Protein AF-A0A376LQG1-F1 (afdb_monomer)

Structure (mmCIF, N/CA/C/O backbone):
data_AF-A0A376LQG1-F1
#
_entry.id   AF-A0A376LQG1-F1
#
loop_
_atom_site.group_PDB
_atom_site.id
_atom_site.type_symbol
_atom_site.label_atom_id
_atom_site.label_alt_id
_atom_site.label_comp_id
_atom_site.label_asym_id
_atom_site.label_entity_id
_atom_site.label_seq_id
_atom_site.pdbx_PDB_ins_code
_atom_site.Cartn_x
_atom_site.Cartn_y
_atom_site.Cartn_z
_atom_site.occupancy
_atom_site.B_iso_or_equiv
_atom_site.auth_seq_id
_atom_site.auth_comp_id
_atom_site.auth_asym_id
_atom_site.auth_atom_id
_atom_site.pdbx_PDB_model_num
ATOM 1 N N . MET A 1 1 ? 12.135 70.056 35.838 1.00 55.41 1 MET A N 1
ATOM 2 C CA . MET A 1 1 ? 12.229 68.578 35.886 1.00 55.41 1 MET A CA 1
ATOM 3 C C . MET A 1 1 ? 11.311 67.953 34.827 1.00 55.41 1 MET A C 1
ATOM 5 O O . MET A 1 1 ? 10.258 67.449 35.173 1.00 55.41 1 MET A O 1
ATOM 9 N N . GLN A 1 2 ? 11.650 68.018 33.534 1.00 59.12 2 GLN A N 1
ATOM 10 C CA . GLN A 1 2 ? 10.798 67.441 32.467 1.00 59.12 2 GLN A CA 1
ATOM 11 C C . GLN A 1 2 ? 11.545 66.465 31.546 1.00 59.12 2 GLN A C 1
ATOM 13 O O . GLN A 1 2 ? 10.932 65.555 30.998 1.00 59.12 2 GLN A O 1
ATOM 18 N N . LEU A 1 3 ? 12.879 66.547 31.478 1.00 58.19 3 LEU A N 1
ATOM 19 C CA . LEU A 1 3 ? 13.693 65.607 30.704 1.00 58.19 3 LEU A CA 1
ATOM 20 C C . LEU A 1 3 ? 13.643 64.179 31.282 1.00 58.19 3 LEU A C 1
ATOM 22 O O . LEU A 1 3 ? 13.471 63.214 30.545 1.00 58.19 3 LEU A O 1
ATOM 26 N N . ASN A 1 4 ? 13.650 64.043 32.612 1.00 56.19 4 ASN A N 1
ATOM 27 C CA . ASN A 1 4 ? 13.581 62.739 33.286 1.00 56.19 4 ASN A CA 1
ATOM 28 C C . ASN A 1 4 ? 12.228 62.024 33.103 1.00 56.19 4 ASN A C 1
ATOM 30 O O . ASN A 1 4 ? 12.157 60.813 33.297 1.00 56.19 4 ASN A O 1
ATOM 34 N N . HIS A 1 5 ? 11.161 62.746 32.739 1.00 55.88 5 HIS A N 1
ATOM 35 C CA . HIS A 1 5 ? 9.846 62.153 32.468 1.00 55.88 5 HIS A CA 1
ATOM 36 C C . HIS A 1 5 ? 9.737 61.635 31.030 1.00 55.88 5 HIS A C 1
ATOM 38 O O . HIS A 1 5 ? 9.185 60.558 30.814 1.00 55.88 5 HIS A O 1
ATOM 44 N N . ILE A 1 6 ? 10.330 62.343 30.063 1.00 61.69 6 ILE A N 1
ATOM 45 C CA . ILE A 1 6 ? 10.356 61.927 28.652 1.00 61.69 6 ILE A CA 1
ATOM 46 C C . ILE A 1 6 ? 11.244 60.687 28.474 1.00 61.69 6 ILE A C 1
ATOM 48 O O . ILE A 1 6 ? 10.835 59.724 27.829 1.00 61.69 6 ILE A O 1
ATOM 52 N N . VAL A 1 7 ? 12.414 60.657 29.122 1.00 60.16 7 VAL A N 1
ATOM 53 C CA . VAL A 1 7 ? 13.332 59.504 29.061 1.00 60.16 7 VAL A CA 1
ATOM 54 C C . VAL A 1 7 ? 12.715 58.258 29.713 1.00 60.16 7 VAL A C 1
ATOM 56 O O . VAL A 1 7 ? 12.853 57.157 29.188 1.00 60.16 7 VAL A O 1
ATOM 59 N N . LYS A 1 8 ? 11.958 58.416 30.809 1.00 57.22 8 LYS A N 1
ATOM 60 C CA . LYS A 1 8 ? 11.210 57.304 31.423 1.00 57.22 8 LYS A CA 1
ATOM 61 C C . LYS A 1 8 ? 10.081 56.783 30.528 1.00 57.22 8 LYS A C 1
ATOM 63 O O . LYS A 1 8 ? 9.877 55.577 30.476 1.00 57.22 8 LYS A O 1
ATOM 68 N N . SER A 1 9 ? 9.380 57.665 29.813 1.00 56.91 9 SER A N 1
ATOM 69 C CA . SER A 1 9 ? 8.310 57.282 28.877 1.00 56.91 9 SER A CA 1
ATOM 70 C C . SER A 1 9 ? 8.845 56.495 27.669 1.00 56.91 9 SER A C 1
ATOM 72 O O . SER A 1 9 ? 8.270 55.480 27.265 1.00 56.91 9 SER A O 1
ATOM 74 N N . LEU A 1 10 ? 10.005 56.897 27.137 1.00 57.31 10 LEU A N 1
ATOM 75 C CA . LEU A 1 10 ? 10.603 56.245 25.970 1.00 57.31 10 LEU A CA 1
ATOM 76 C C . LEU A 1 10 ? 11.151 54.839 26.285 1.00 57.31 10 LEU A C 1
ATOM 78 O O . LEU A 1 10 ? 11.063 53.950 25.443 1.00 57.31 10 LEU A O 1
ATOM 82 N N . LEU A 1 11 ? 11.631 54.601 27.512 1.00 57.16 11 LEU A N 1
ATOM 83 C CA . LEU A 1 11 ? 12.105 53.279 27.946 1.00 57.16 11 LEU A CA 1
ATOM 84 C C . LEU A 1 11 ? 10.977 52.250 28.139 1.00 57.16 11 LEU A C 1
ATOM 86 O O . LEU A 1 11 ? 11.221 51.056 27.994 1.00 57.16 11 LEU A O 1
ATOM 90 N N . ILE A 1 12 ? 9.745 52.685 28.424 1.00 57.09 12 ILE A N 1
ATOM 91 C CA . ILE A 1 12 ? 8.602 51.776 28.643 1.00 57.09 12 ILE A CA 1
ATOM 92 C C . ILE A 1 12 ? 7.968 51.335 27.311 1.00 57.09 12 ILE A C 1
ATOM 94 O O . ILE A 1 12 ? 7.419 50.241 27.216 1.00 57.09 12 ILE A O 1
ATOM 98 N N . THR A 1 13 ? 8.100 52.140 26.253 1.00 55.94 13 THR A N 1
ATOM 99 C CA . THR A 1 13 ? 7.442 51.880 24.956 1.00 55.94 13 THR A CA 1
ATOM 100 C C . THR A 1 13 ? 8.312 51.058 23.988 1.00 55.94 13 THR A C 1
ATOM 102 O O . THR A 1 13 ? 7.825 50.576 22.970 1.00 55.94 13 THR A O 1
ATOM 105 N N . GLY A 1 14 ? 9.597 50.854 24.301 1.00 55.16 14 GLY A N 1
ATOM 106 C CA . GLY A 1 14 ? 10.543 50.129 23.441 1.00 55.16 14 GLY A CA 1
ATOM 107 C C . GLY A 1 14 ? 10.575 48.606 23.610 1.00 55.16 14 GLY A C 1
ATOM 108 O O . GLY A 1 14 ? 11.272 47.944 22.849 1.00 55.16 14 GLY A O 1
ATOM 109 N N . LEU A 1 15 ? 9.859 48.032 24.585 1.00 55.41 15 LEU A N 1
ATOM 110 C CA . LEU A 1 15 ? 10.022 46.613 24.942 1.00 55.41 15 LEU A CA 1
ATOM 111 C C . LEU A 1 15 ? 8.985 45.658 24.314 1.00 55.41 15 LEU A C 1
ATOM 113 O O . LEU A 1 15 ? 9.066 44.455 24.528 1.00 55.41 15 LEU A O 1
ATOM 117 N N . PHE A 1 16 ? 8.025 46.148 23.521 1.00 57.56 16 PHE A N 1
ATOM 118 C CA . PHE A 1 16 ? 6.858 45.340 23.119 1.00 57.56 16 PHE A CA 1
ATOM 119 C C . PHE A 1 16 ? 6.768 44.916 21.643 1.00 57.56 16 PHE A C 1
ATOM 121 O O . PHE A 1 16 ? 5.779 44.292 21.271 1.00 57.56 16 PHE A O 1
ATOM 128 N N . THR A 1 17 ? 7.755 45.189 20.782 1.00 61.78 17 THR A N 1
ATOM 129 C CA . THR A 1 17 ? 7.594 44.946 19.328 1.00 61.78 17 THR A CA 1
ATOM 130 C C . THR A 1 17 ? 8.379 43.777 18.736 1.00 61.78 17 THR A C 1
ATOM 132 O O . THR A 1 17 ? 8.366 43.604 17.521 1.00 61.78 17 THR A O 1
ATOM 135 N N . THR A 1 18 ? 8.997 42.908 19.538 1.00 63.62 18 THR A N 1
ATOM 136 C CA . THR A 1 18 ? 9.680 41.710 19.007 1.00 63.62 18 THR A CA 1
ATOM 137 C C . THR A 1 18 ? 9.267 40.423 19.709 1.00 63.62 18 THR A C 1
ATOM 139 O O . THR A 1 18 ? 10.088 39.570 20.033 1.00 63.62 18 THR A O 1
ATOM 142 N N . SER A 1 19 ? 7.964 40.223 19.907 1.00 60.22 19 SER A N 1
ATOM 143 C CA . SER A 1 19 ? 7.444 38.872 20.123 1.00 60.22 19 SER A CA 1
ATOM 144 C C . SER A 1 19 ? 7.422 38.147 18.778 1.00 60.22 19 SER A C 1
ATOM 146 O O . SER A 1 19 ? 6.436 38.187 18.046 1.00 60.22 19 SER A O 1
ATOM 148 N N . SER A 1 20 ? 8.538 37.511 18.420 1.00 66.94 20 SER A N 1
ATOM 149 C CA . SER A 1 20 ? 8.557 36.497 17.368 1.00 66.94 20 SER A CA 1
ATOM 150 C C . SER A 1 20 ? 7.540 35.416 17.739 1.00 66.94 20 SER A C 1
ATOM 152 O O . SER A 1 20 ? 7.739 34.695 18.719 1.00 66.94 20 SER A O 1
ATOM 154 N N . LEU A 1 21 ? 6.434 35.329 16.996 1.00 64.56 21 LEU A N 1
ATOM 155 C CA . LEU A 1 21 ? 5.509 34.204 17.108 1.00 64.56 21 LEU A CA 1
ATOM 156 C C . LEU A 1 21 ? 6.326 32.914 16.937 1.00 64.56 21 LEU A C 1
ATOM 158 O O . LEU A 1 21 ? 7.116 32.840 15.989 1.00 64.56 21 LEU A O 1
ATOM 162 N N . PRO A 1 22 ? 6.187 31.906 17.816 1.00 62.72 22 PRO A N 1
ATOM 163 C CA . PRO A 1 22 ? 6.761 30.607 17.532 1.00 62.72 22 PRO A CA 1
ATOM 164 C C . PRO A 1 22 ? 6.116 30.106 16.239 1.00 62.72 22 PRO A C 1
ATOM 166 O O . PRO A 1 22 ? 4.904 29.910 16.159 1.00 62.72 22 PRO A O 1
ATOM 169 N N . LEU A 1 23 ? 6.946 29.957 15.208 1.00 61.38 23 LEU A N 1
ATOM 170 C CA . LEU A 1 23 ? 6.648 29.163 14.027 1.00 61.38 23 LEU A CA 1
ATOM 171 C C . LEU A 1 23 ? 6.067 27.837 14.532 1.00 61.38 23 LEU A C 1
ATOM 173 O O . LEU A 1 23 ? 6.754 27.148 15.287 1.00 61.38 23 LEU A O 1
ATOM 177 N N . LEU A 1 24 ? 4.808 27.515 14.199 1.00 63.56 24 LEU A N 1
ATOM 178 C CA . LEU A 1 24 ? 4.231 26.215 14.543 1.00 63.56 24 LEU A CA 1
ATOM 179 C C . LEU A 1 24 ? 5.177 25.146 13.993 1.00 63.56 24 LEU A C 1
ATOM 181 O O . LEU A 1 24 ? 5.259 24.943 12.782 1.00 63.56 24 LEU A O 1
ATOM 185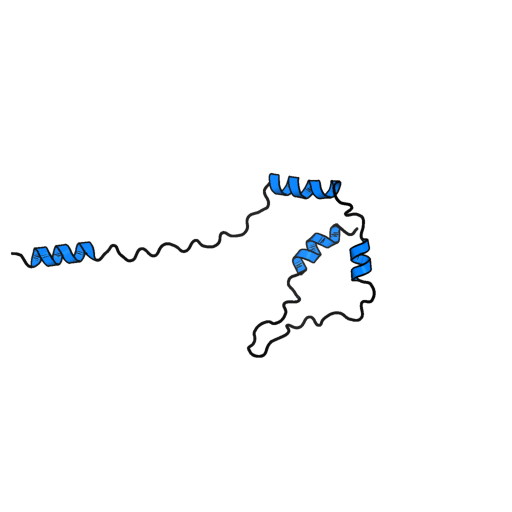 N N . ALA A 1 25 ? 5.931 24.510 14.887 1.00 65.94 25 ALA A N 1
ATOM 186 C CA . ALA A 1 25 ? 6.735 23.358 14.544 1.00 65.94 25 ALA A CA 1
ATOM 187 C C . ALA A 1 25 ? 5.777 22.306 13.983 1.00 65.94 25 ALA A C 1
ATOM 189 O O . ALA A 1 25 ? 4.740 22.032 14.590 1.00 65.94 25 ALA A O 1
ATOM 190 N N . ALA A 1 26 ? 6.098 21.762 12.808 1.00 67.12 26 ALA A N 1
ATOM 191 C CA . ALA A 1 26 ? 5.335 20.665 12.238 1.00 67.12 26 ALA A CA 1
ATOM 192 C C . ALA A 1 26 ? 5.275 19.541 13.279 1.00 67.12 26 ALA A C 1
ATOM 194 O O . ALA A 1 26 ? 6.313 19.037 13.714 1.00 67.12 26 ALA A O 1
ATOM 195 N N . GLU A 1 27 ? 4.067 19.210 13.730 1.00 75.69 27 GLU A N 1
ATOM 196 C CA . GLU A 1 27 ? 3.885 18.124 14.680 1.00 75.69 27 GLU A CA 1
ATOM 197 C C . GLU A 1 27 ? 4.363 16.821 14.031 1.00 75.69 27 GLU A C 1
ATOM 199 O O . GLU A 1 27 ? 4.115 16.577 12.845 1.00 75.69 27 GLU A O 1
ATOM 204 N N . ALA A 1 28 ? 5.068 15.992 14.801 1.00 83.06 28 ALA A N 1
ATOM 205 C CA . ALA A 1 28 ? 5.474 14.680 14.329 1.00 83.06 28 ALA A CA 1
ATOM 206 C C . ALA A 1 28 ? 4.238 13.862 13.892 1.00 83.06 28 ALA A C 1
ATOM 208 O O . ALA A 1 28 ? 3.162 14.017 14.481 1.00 83.06 28 ALA A O 1
ATOM 209 N N . PRO A 1 29 ? 4.367 12.983 12.879 1.00 84.31 29 PRO A N 1
ATOM 210 C CA . PRO A 1 29 ? 3.279 12.102 12.473 1.00 84.31 29 PRO A CA 1
ATOM 211 C C . PRO A 1 29 ? 2.728 11.310 13.662 1.00 84.31 29 PRO A C 1
ATOM 213 O O . PRO A 1 29 ? 3.490 10.749 14.448 1.00 84.31 29 PRO A O 1
ATOM 216 N N . LYS A 1 30 ? 1.399 11.264 13.779 1.00 90.25 30 LYS A 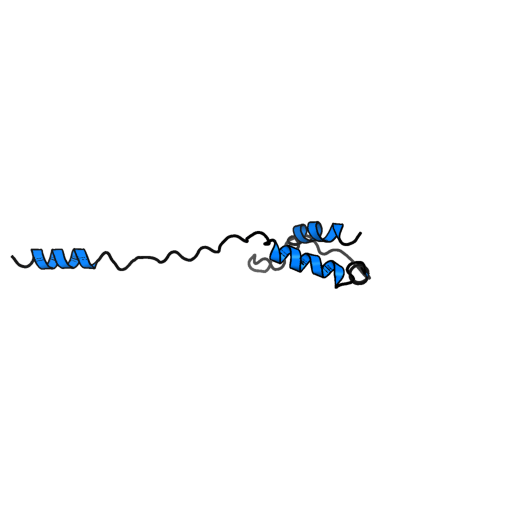N 1
ATOM 217 C CA . LYS A 1 30 ? 0.692 10.494 14.808 1.00 90.25 30 LYS A CA 1
ATOM 218 C C . LYS A 1 30 ? 0.447 9.067 14.352 1.00 90.25 30 LYS A C 1
ATOM 220 O O . LYS A 1 30 ? 0.280 8.806 13.160 1.00 90.25 30 LYS A O 1
ATOM 225 N N . ASP A 1 31 ? 0.314 8.176 15.324 1.00 92.56 31 ASP A N 1
ATOM 226 C CA . ASP A 1 31 ? -0.163 6.823 15.075 1.00 92.56 31 ASP A CA 1
ATOM 227 C C . ASP A 1 31 ? -1.614 6.816 14.573 1.00 92.56 31 ASP A C 1
ATOM 229 O O . ASP A 1 31 ? -2.425 7.698 14.880 1.00 92.56 31 ASP A O 1
ATOM 233 N N . ALA A 1 32 ? -1.960 5.783 13.802 1.00 91.38 32 ALA A N 1
ATOM 234 C CA . ALA A 1 32 ? -3.321 5.588 13.323 1.00 91.38 32 ALA A CA 1
ATOM 235 C C . ALA A 1 32 ? -4.279 5.343 14.501 1.00 91.38 32 ALA A C 1
ATOM 237 O O . ALA A 1 32 ? -4.087 4.423 15.297 1.00 91.38 32 ALA A O 1
ATOM 238 N N . THR A 1 33 ? -5.356 6.127 14.580 1.00 96.44 33 THR A N 1
ATOM 239 C CA . THR A 1 33 ? -6.393 5.952 15.609 1.00 96.44 33 THR A CA 1
ATOM 240 C C . THR A 1 33 ? -7.153 4.633 15.432 1.00 96.44 33 THR A C 1
ATOM 242 O O . THR A 1 33 ? -7.164 4.059 14.342 1.00 96.44 33 THR A O 1
ATOM 245 N N . ALA A 1 34 ? -7.861 4.177 16.469 1.00 96.50 34 ALA A N 1
ATOM 246 C CA . ALA A 1 34 ? -8.707 2.982 16.380 1.00 96.50 34 ALA A CA 1
ATOM 247 C C . ALA A 1 34 ? -9.756 3.082 15.254 1.00 96.50 34 ALA A C 1
ATOM 249 O O . ALA A 1 34 ? -9.951 2.125 14.508 1.00 96.50 34 ALA A O 1
ATOM 250 N N . ALA A 1 35 ? -10.369 4.258 15.073 1.00 96.25 35 ALA A N 1
ATOM 251 C CA . ALA A 1 35 ? -11.326 4.499 13.994 1.00 96.25 35 ALA A CA 1
ATOM 252 C C . ALA A 1 35 ? -10.666 4.385 12.608 1.00 96.25 35 ALA A C 1
ATOM 254 O O . ALA A 1 35 ? -11.215 3.750 11.710 1.00 96.25 35 ALA A O 1
ATOM 255 N N . THR A 1 36 ? -9.458 4.939 12.446 1.00 96.44 36 THR A N 1
ATOM 256 C CA . THR A 1 36 ? -8.677 4.827 11.203 1.00 96.44 36 THR A CA 1
ATOM 257 C C . THR A 1 36 ? -8.308 3.374 10.902 1.00 96.44 36 THR A C 1
ATOM 259 O O . THR A 1 36 ? -8.468 2.919 9.773 1.00 96.44 36 THR A O 1
ATOM 262 N N . GLN A 1 37 ? -7.849 2.625 11.907 1.00 95.19 37 GLN A N 1
ATOM 263 C CA . GLN A 1 37 ? -7.502 1.211 11.748 1.00 95.19 37 GLN A CA 1
ATOM 264 C C . GLN A 1 37 ? -8.723 0.372 11.360 1.00 95.19 37 GLN A C 1
ATOM 266 O O . GLN A 1 37 ? -8.641 -0.435 10.438 1.00 95.19 37 GLN A O 1
ATOM 271 N N . GLN A 1 38 ? -9.869 0.592 12.011 1.00 95.69 38 GLN A N 1
ATOM 272 C CA . GLN A 1 38 ? -11.110 -0.107 11.683 1.00 95.69 38 GLN A CA 1
ATOM 273 C C . GLN A 1 38 ? -11.554 0.180 10.245 1.00 95.69 38 GLN A C 1
ATOM 275 O O . GLN A 1 38 ? -11.869 -0.758 9.514 1.00 95.69 38 GLN A O 1
ATOM 280 N N . ALA A 1 39 ? -11.539 1.448 9.823 1.00 95.75 39 ALA A N 1
ATOM 281 C CA . ALA A 1 39 ? -11.885 1.828 8.455 1.00 95.75 39 ALA A CA 1
ATOM 282 C C . ALA A 1 39 ? -10.958 1.160 7.422 1.00 95.75 39 ALA A C 1
ATOM 284 O O . ALA A 1 39 ? -11.443 0.606 6.437 1.00 95.75 39 ALA A O 1
ATOM 285 N N . ASN A 1 40 ? -9.646 1.128 7.681 1.00 95.19 40 ASN A N 1
ATOM 286 C CA . ASN A 1 40 ? -8.678 0.456 6.808 1.00 95.19 40 ASN A CA 1
ATOM 287 C C . ASN A 1 40 ? -8.886 -1.066 6.768 1.00 95.19 40 ASN A C 1
ATOM 289 O O . ASN A 1 40 ? -8.781 -1.671 5.706 1.00 95.19 40 ASN A O 1
ATOM 293 N N . ASN A 1 41 ? -9.220 -1.696 7.897 1.00 93.75 41 ASN A N 1
ATOM 294 C CA . ASN A 1 41 ? -9.441 -3.143 7.952 1.00 93.75 41 ASN A CA 1
ATOM 295 C C . ASN A 1 41 ? -10.696 -3.580 7.182 1.00 93.75 41 ASN A C 1
ATOM 297 O O . ASN A 1 41 ? -10.737 -4.694 6.663 1.00 93.75 41 ASN A O 1
ATOM 301 N N . LEU A 1 42 ? -11.710 -2.716 7.070 1.00 95.19 42 LEU A N 1
ATOM 302 C CA . LEU A 1 42 ? -12.916 -3.016 6.294 1.00 95.19 42 LEU A CA 1
ATOM 303 C C . LEU A 1 42 ? -12.635 -3.167 4.793 1.00 95.19 42 LEU A C 1
ATOM 305 O O . LEU A 1 42 ? -13.352 -3.922 4.135 1.00 95.19 42 LEU A O 1
ATOM 309 N N . LEU A 1 43 ? -11.591 -2.518 4.259 1.00 94.19 43 LEU A N 1
ATOM 310 C CA . LEU A 1 43 ? -11.230 -2.635 2.842 1.00 94.19 43 LEU A CA 1
ATOM 311 C C . LEU A 1 43 ? -10.905 -4.080 2.440 1.00 94.19 43 LEU A C 1
ATOM 313 O O . LEU A 1 43 ? -11.235 -4.468 1.321 1.00 94.19 43 LEU A O 1
ATOM 317 N N . TYR A 1 44 ? -10.333 -4.892 3.338 1.00 90.75 44 TYR A N 1
ATOM 318 C CA . TYR A 1 44 ? -10.005 -6.295 3.045 1.00 90.75 44 TYR A CA 1
ATOM 319 C C . TYR A 1 44 ? -11.227 -7.145 2.686 1.00 90.75 44 TYR A C 1
ATOM 321 O O . TYR A 1 44 ? -11.095 -8.124 1.962 1.00 90.75 44 TYR A O 1
ATOM 329 N N . ASN A 1 45 ? -12.412 -6.757 3.160 1.00 91.81 45 ASN A N 1
ATOM 330 C CA . ASN A 1 45 ? -13.662 -7.457 2.865 1.0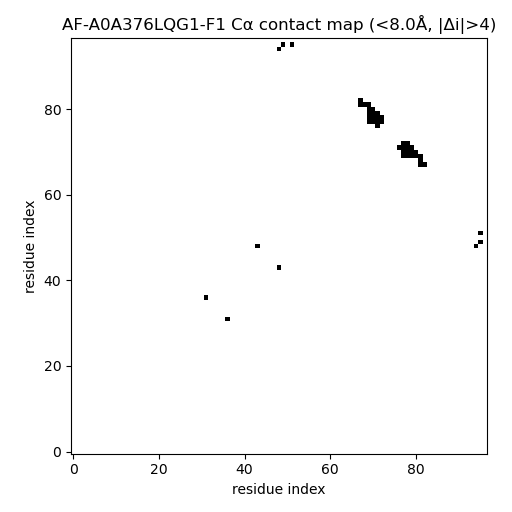0 91.81 45 ASN A CA 1
ATOM 331 C C . ASN A 1 45 ? -14.409 -6.859 1.660 1.00 91.81 45 ASN A C 1
ATOM 333 O O . ASN A 1 45 ? -15.421 -7.413 1.239 1.00 91.81 45 ASN A O 1
ATOM 337 N N . GLN A 1 46 ? -13.963 -5.710 1.144 1.00 94.62 46 GLN A N 1
ATOM 338 C CA . GLN A 1 46 ? -14.624 -4.979 0.055 1.00 94.62 46 GLN A CA 1
ATOM 339 C C . GLN A 1 46 ? -13.892 -5.120 -1.279 1.00 94.62 46 GLN A C 1
ATOM 341 O O . GLN A 1 46 ? -14.520 -5.017 -2.330 1.00 94.62 46 GLN A O 1
ATOM 346 N N . LEU A 1 47 ? -12.574 -5.332 -1.243 1.00 93.69 47 LEU A N 1
ATOM 347 C CA . LEU A 1 47 ? -11.723 -5.398 -2.427 1.00 93.69 47 LEU A CA 1
ATOM 348 C C . LEU A 1 47 ? -11.077 -6.786 -2.557 1.00 93.69 47 LEU A C 1
ATOM 350 O O . LEU A 1 47 ? -10.730 -7.394 -1.541 1.00 93.69 47 LEU A O 1
ATOM 354 N N . PRO A 1 48 ? -10.867 -7.287 -3.787 1.00 92.81 48 PRO A N 1
ATOM 355 C CA . PRO A 1 48 ? -10.301 -8.611 -4.028 1.00 92.81 48 PRO A CA 1
ATOM 356 C C . PRO A 1 48 ? -8.771 -8.618 -3.859 1.00 92.81 48 PRO A C 1
ATOM 358 O O . PRO A 1 48 ? -8.039 -8.857 -4.810 1.00 92.81 48 PRO A O 1
ATOM 361 N N . PHE A 1 49 ? -8.261 -8.394 -2.645 1.00 90.31 49 PHE A N 1
ATOM 362 C CA . PHE A 1 49 ? -6.811 -8.378 -2.374 1.00 90.31 49 PHE A CA 1
ATOM 363 C C . PHE A 1 49 ? -6.100 -9.723 -2.616 1.00 90.31 49 PHE A C 1
ATOM 365 O O . PHE A 1 49 ? -4.875 -9.760 -2.654 1.00 90.31 49 PHE A O 1
ATOM 372 N N . SER A 1 50 ? -6.840 -10.825 -2.779 1.00 89.38 50 SER A N 1
ATOM 373 C CA . SER A 1 50 ? -6.273 -12.115 -3.190 1.00 89.38 50 SER A CA 1
ATOM 374 C C . SER A 1 50 ? -5.970 -12.193 -4.692 1.00 89.38 50 SER A C 1
ATOM 376 O O . SER A 1 50 ? -5.275 -13.116 -5.119 1.00 89.38 50 SER A O 1
ATOM 378 N N . ASP A 1 51 ? -6.501 -11.268 -5.499 1.00 93.19 51 ASP A N 1
ATOM 379 C CA . ASP A 1 51 ? -6.128 -11.130 -6.904 1.00 93.19 51 ASP A CA 1
ATOM 380 C C . ASP A 1 51 ? -4.764 -10.435 -7.005 1.00 93.19 51 ASP A C 1
ATOM 382 O O . ASP A 1 51 ? -4.615 -9.255 -6.699 1.00 93.19 51 ASP A O 1
ATOM 386 N N . ASN A 1 52 ? -3.755 -11.196 -7.429 1.00 90.56 52 ASN A N 1
ATOM 387 C CA . ASN A 1 52 ? -2.375 -10.734 -7.563 1.00 90.56 52 ASN A CA 1
ATOM 388 C C . ASN A 1 52 ? -1.959 -10.529 -9.031 1.00 90.56 52 ASN A C 1
ATOM 390 O O . ASN A 1 52 ? -0.761 -10.518 -9.340 1.00 90.56 52 ASN A O 1
ATOM 394 N N . THR A 1 53 ? -2.924 -10.391 -9.948 1.00 93.62 53 THR A N 1
ATOM 395 C CA . THR A 1 53 ? -2.659 -10.223 -11.388 1.00 93.62 53 THR A CA 1
ATOM 396 C C . THR A 1 53 ? -1.744 -9.028 -11.654 1.00 93.62 53 THR A C 1
ATOM 398 O O . THR A 1 53 ? -0.733 -9.180 -12.340 1.00 93.62 53 THR A O 1
ATOM 401 N N . ASP A 1 54 ? -1.996 -7.893 -10.994 1.00 92.12 54 ASP A N 1
ATOM 402 C CA . ASP A 1 54 ? -1.187 -6.677 -11.141 1.00 92.12 54 ASP A CA 1
ATOM 403 C C . ASP A 1 54 ? 0.294 -6.893 -10.779 1.00 92.12 54 ASP A C 1
ATOM 405 O O . ASP A 1 54 ? 1.184 -6.339 -11.425 1.00 92.12 54 ASP A O 1
ATOM 409 N N . PHE A 1 55 ? 0.597 -7.741 -9.786 1.00 90.06 55 PHE A N 1
ATOM 410 C CA . PHE A 1 55 ? 1.984 -8.080 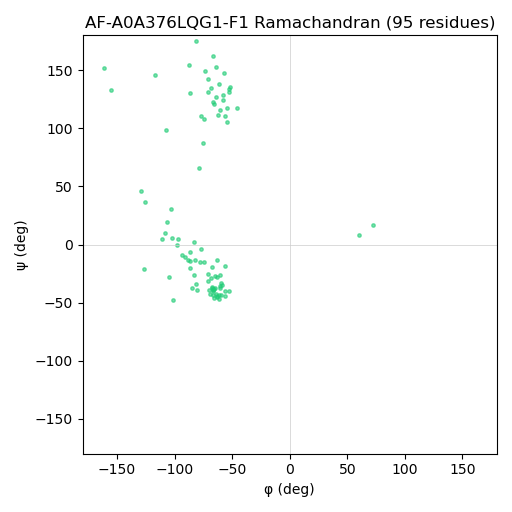-9.443 1.00 90.06 55 PHE A CA 1
ATOM 411 C C . PHE A 1 55 ? 2.645 -8.939 -10.523 1.00 90.06 55 PHE A C 1
ATOM 413 O O . PHE A 1 55 ? 3.820 -8.747 -10.837 1.00 90.06 55 PHE A O 1
ATOM 420 N N . THR A 1 56 ? 1.896 -9.878 -11.102 1.00 90.38 56 THR A N 1
ATOM 421 C CA . THR A 1 56 ? 2.393 -10.737 -12.186 1.00 90.38 56 THR A CA 1
ATOM 422 C C . THR A 1 56 ? 2.686 -9.911 -13.433 1.00 90.38 56 THR A C 1
ATOM 424 O O . TH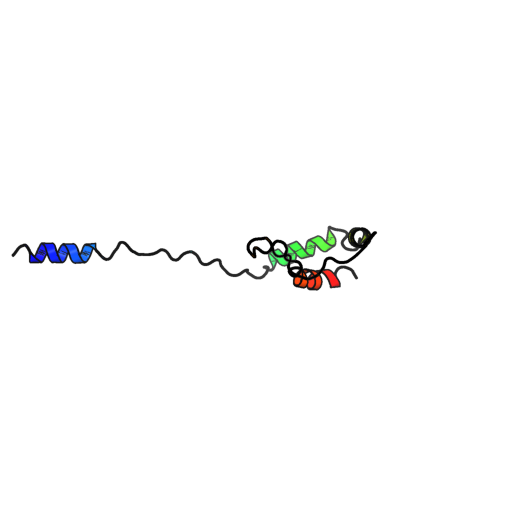R A 1 56 ? 3.764 -10.036 -14.020 1.00 90.38 56 THR A O 1
ATOM 427 N N . ASP A 1 57 ? 1.768 -9.019 -13.797 1.00 93.81 57 ASP A N 1
ATOM 428 C CA . ASP A 1 57 ? 1.917 -8.149 -14.959 1.00 93.81 57 ASP A CA 1
ATOM 429 C C . ASP A 1 57 ? 3.045 -7.129 -14.771 1.00 93.81 57 ASP A C 1
ATOM 431 O O . ASP A 1 57 ? 3.816 -6.902 -15.704 1.00 93.81 57 ASP A O 1
ATOM 435 N N . ALA A 1 58 ? 3.244 -6.603 -13.558 1.00 89.56 58 ALA A N 1
ATOM 436 C CA . ALA A 1 58 ? 4.369 -5.716 -13.252 1.00 89.56 58 ALA A CA 1
ATOM 437 C C . ALA A 1 58 ? 5.747 -6.393 -13.401 1.00 89.56 58 ALA A C 1
ATOM 439 O O . ALA A 1 58 ? 6.742 -5.720 -13.680 1.00 89.56 58 ALA A O 1
ATOM 440 N N . HIS A 1 59 ? 5.831 -7.714 -13.216 1.00 89.31 59 HIS A N 1
ATOM 441 C CA . HIS A 1 59 ? 7.066 -8.481 -13.412 1.00 89.31 59 HIS A CA 1
ATOM 442 C C . HIS A 1 59 ? 7.256 -8.981 -14.850 1.00 89.31 59 HIS A C 1
ATOM 444 O O . HIS A 1 59 ? 8.351 -9.424 -15.219 1.00 89.31 59 HIS A O 1
ATOM 450 N N . LYS A 1 60 ? 6.215 -8.917 -15.679 1.00 92.19 60 LYS A N 1
ATOM 451 C CA . LYS A 1 60 ? 6.241 -9.430 -17.044 1.00 92.19 60 LYS A CA 1
ATOM 452 C C . LYS A 1 60 ? 7.119 -8.556 -17.938 1.00 92.19 60 LYS A C 1
ATOM 454 O O . LYS A 1 60 ? 6.987 -7.340 -17.978 1.00 92.19 60 LYS A O 1
ATOM 459 N N . GLY A 1 61 ? 8.017 -9.190 -18.691 1.00 89.44 61 GLY A N 1
ATOM 460 C CA . GLY A 1 61 ? 8.919 -8.474 -19.601 1.00 89.44 61 GLY A CA 1
ATOM 461 C C . GLY A 1 61 ? 10.030 -7.690 -18.897 1.00 89.44 61 GLY A C 1
ATOM 462 O O . GLY A 1 61 ? 10.646 -6.829 -19.519 1.00 89.44 61 GLY A O 1
ATOM 463 N N . PHE A 1 62 ? 10.308 -7.978 -17.621 1.00 89.62 62 PHE A N 1
ATOM 464 C CA . PHE A 1 62 ? 11.449 -7.408 -16.912 1.00 89.62 62 PHE A CA 1
ATOM 465 C C . PHE A 1 62 ? 12.771 -7.746 -17.621 1.00 89.62 62 PHE A C 1
ATOM 467 O O . PHE A 1 62 ? 13.089 -8.916 -17.829 1.00 89.62 62 PHE A O 1
ATOM 474 N N . VAL A 1 63 ? 13.545 -6.712 -17.970 1.00 88.19 63 VAL A N 1
ATOM 475 C CA . VAL A 1 63 ? 14.818 -6.847 -18.701 1.00 88.19 63 VAL A CA 1
ATOM 476 C C . VAL A 1 63 ? 16.023 -6.719 -17.766 1.00 88.19 63 VAL A C 1
ATOM 478 O O . VAL A 1 63 ? 16.929 -7.545 -17.820 1.00 88.19 63 VAL A O 1
ATOM 481 N N . ALA A 1 64 ? 16.045 -5.699 -16.901 1.00 86.19 64 ALA A N 1
ATOM 482 C CA . ALA A 1 64 ? 17.125 -5.470 -15.941 1.00 86.19 64 ALA A CA 1
ATOM 483 C C . ALA A 1 64 ? 16.681 -4.536 -14.798 1.00 86.19 64 ALA A C 1
ATOM 485 O O . ALA A 1 64 ? 15.816 -3.680 -15.004 1.00 86.19 64 ALA A O 1
ATOM 486 N N . PRO A 1 65 ? 17.275 -4.663 -13.597 1.00 82.00 65 PRO A N 1
ATOM 487 C CA . PRO A 1 65 ? 17.010 -3.746 -12.496 1.00 82.00 65 PRO A CA 1
ATOM 488 C C . PRO A 1 65 ? 17.682 -2.393 -12.743 1.00 82.00 65 PRO A C 1
ATOM 490 O O . PRO A 1 65 ? 18.761 -2.319 -13.330 1.00 82.00 65 PRO A O 1
ATOM 493 N N . ILE A 1 66 ? 17.074 -1.321 -12.235 1.00 78.44 66 ILE A N 1
ATOM 494 C CA . ILE A 1 66 ? 17.708 -0.001 -12.243 1.00 78.44 66 ILE A CA 1
ATOM 495 C C . ILE A 1 66 ? 18.909 -0.027 -11.277 1.00 78.44 66 ILE A C 1
ATOM 497 O O . ILE A 1 66 ? 18.767 -0.542 -10.155 1.00 78.44 66 ILE A O 1
ATOM 501 N N . PRO A 1 67 ? 20.079 0.513 -11.676 1.00 78.50 67 PRO A N 1
ATOM 502 C CA . PRO A 1 67 ? 21.225 0.661 -10.786 1.00 78.50 67 PRO A CA 1
ATOM 503 C C . PRO A 1 67 ? 20.833 1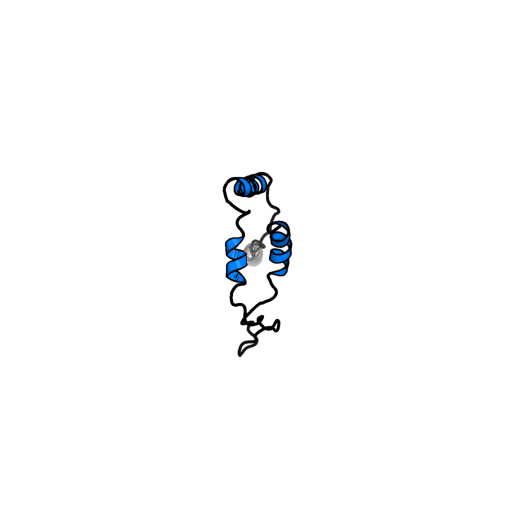.370 -9.486 1.00 78.50 67 PRO A C 1
ATOM 505 O O . PRO A 1 67 ? 20.100 2.355 -9.498 1.00 78.50 67 PRO A O 1
ATOM 508 N N . GLN A 1 68 ? 21.311 0.852 -8.354 1.00 70.50 68 GLN A N 1
ATOM 509 C CA . GLN A 1 68 ? 20.971 1.369 -7.020 1.00 70.50 68 GLN A CA 1
ATOM 510 C C . GLN A 1 68 ? 21.715 2.667 -6.669 1.00 70.50 68 GLN A C 1
ATOM 512 O O . GLN A 1 68 ? 21.478 3.258 -5.613 1.00 70.50 68 GLN A O 1
ATOM 517 N N . ASP A 1 69 ? 22.610 3.107 -7.550 1.00 74.38 69 ASP A N 1
ATOM 518 C CA . ASP A 1 69 ? 23.377 4.324 -7.372 1.00 74.38 69 ASP A CA 1
ATOM 519 C C . ASP A 1 69 ? 22.487 5.558 -7.537 1.00 74.38 69 ASP A C 1
ATOM 521 O O . ASP A 1 69 ? 21.574 5.627 -8.365 1.00 74.38 69 ASP A O 1
ATOM 525 N N . VAL A 1 70 ? 22.762 6.566 -6.716 1.00 65.56 70 VAL A N 1
ATOM 526 C CA . VAL A 1 70 ? 22.083 7.856 -6.791 1.00 65.56 70 VAL A CA 1
ATOM 527 C C . VAL A 1 70 ? 22.439 8.531 -8.112 1.00 65.56 70 VAL A C 1
ATOM 529 O O . VAL A 1 70 ? 23.602 8.846 -8.367 1.00 65.56 70 VAL A O 1
ATOM 532 N N . ILE A 1 71 ? 21.424 8.825 -8.923 1.00 67.06 71 ILE A N 1
ATOM 533 C CA . ILE A 1 71 ? 21.592 9.615 -10.143 1.00 67.06 71 ILE A CA 1
ATOM 534 C C . ILE A 1 71 ? 21.788 11.081 -9.730 1.00 67.06 71 ILE A C 1
ATOM 536 O O . ILE A 1 71 ? 20.853 11.736 -9.256 1.00 67.06 71 ILE A O 1
ATOM 540 N N . LYS A 1 72 ? 23.015 11.592 -9.878 1.00 64.19 72 LYS A N 1
ATOM 541 C CA . LYS A 1 72 ? 23.365 12.992 -9.590 1.00 64.19 72 LYS A CA 1
ATOM 542 C C . LYS A 1 72 ? 23.108 13.874 -10.816 1.00 64.19 72 LYS A C 1
ATOM 544 O O . LYS A 1 72 ? 23.562 13.546 -11.908 1.00 64.19 72 LYS A O 1
ATOM 549 N N . GLY A 1 73 ? 22.400 14.989 -10.631 1.00 66.50 73 GLY A N 1
ATOM 550 C CA . GLY A 1 73 ? 22.286 16.048 -11.639 1.00 66.50 73 GLY A CA 1
ATOM 551 C C . GLY A 1 73 ? 23.493 16.996 -11.649 1.00 66.50 73 GLY A C 1
ATOM 552 O O . GLY A 1 73 ? 24.361 16.928 -10.779 1.00 66.50 73 GLY A O 1
ATOM 553 N N . GLU A 1 74 ? 23.512 17.932 -12.601 1.00 71.00 74 GLU A N 1
ATOM 554 C CA . GLU A 1 74 ? 24.624 18.865 -12.881 1.00 71.00 74 GLU A CA 1
ATOM 555 C C . GLU A 1 74 ? 25.072 19.738 -11.687 1.00 71.00 74 GLU A C 1
ATOM 557 O O . GLU A 1 74 ? 26.181 20.265 -11.692 1.00 71.00 74 GLU A O 1
ATOM 562 N N . LYS A 1 75 ? 24.236 19.889 -10.648 1.00 64.69 75 LYS A N 1
ATOM 563 C CA . LYS A 1 75 ? 24.526 20.666 -9.424 1.00 64.69 75 LYS A CA 1
ATOM 564 C C . LYS A 1 75 ? 24.335 19.867 -8.132 1.00 64.69 75 LYS A C 1
ATOM 566 O O . LYS A 1 75 ? 23.801 20.392 -7.162 1.00 64.69 75 LYS A O 1
ATOM 571 N N . GLU A 1 76 ? 24.670 18.578 -8.141 1.00 61.34 76 GLU A N 1
ATOM 572 C CA . GLU A 1 76 ? 24.485 17.672 -6.988 1.00 61.34 76 GLU A CA 1
ATOM 573 C C . GLU A 1 76 ? 23.029 17.521 -6.508 1.00 61.34 76 GLU A C 1
ATOM 575 O O . GLU A 1 76 ? 22.757 16.862 -5.505 1.00 61.34 76 GLU A O 1
ATOM 580 N N . MET A 1 77 ? 22.068 18.073 -7.255 1.00 52.44 77 MET A N 1
ATOM 581 C CA . MET A 1 77 ? 20.652 17.863 -7.009 1.00 52.44 77 MET A CA 1
ATOM 582 C C . MET A 1 77 ? 20.334 16.393 -7.290 1.00 52.44 77 MET A C 1
ATOM 584 O O . MET A 1 77 ? 20.621 15.876 -8.375 1.00 52.44 77 MET A O 1
ATOM 588 N N . LEU A 1 78 ? 19.789 15.708 -6.284 1.00 59.62 78 LEU A N 1
ATOM 589 C CA . LEU A 1 78 ? 19.370 14.314 -6.386 1.00 59.62 78 LEU A CA 1
ATOM 590 C C . LEU A 1 78 ? 18.258 14.222 -7.437 1.00 59.62 78 LEU A C 1
ATOM 592 O O . LEU A 1 78 ? 17.163 14.735 -7.220 1.00 59.62 78 LEU A O 1
ATOM 596 N N . SER A 1 79 ? 18.546 13.592 -8.576 1.00 64.38 79 SER A N 1
ATOM 597 C CA . SER A 1 79 ? 17.589 13.459 -9.683 1.00 64.38 79 SER A CA 1
ATOM 598 C C . SER A 1 79 ? 16.688 12.223 -9.518 1.00 64.38 79 SER A C 1
ATOM 600 O O . SER A 1 79 ? 15.588 12.166 -10.057 1.00 64.38 79 SER A O 1
ATOM 602 N N . GLY A 1 80 ? 17.106 11.245 -8.702 1.00 60.16 80 GLY A N 1
ATOM 603 C CA . GLY A 1 80 ? 16.296 10.072 -8.364 1.00 60.16 80 GLY A CA 1
ATOM 604 C C . GLY A 1 80 ? 16.684 9.440 -7.026 1.00 60.16 80 GLY A C 1
ATOM 605 O O . GLY A 1 80 ? 17.864 9.211 -6.759 1.00 60.16 80 GLY A O 1
ATOM 606 N N . ILE A 1 81 ? 15.685 9.138 -6.187 1.00 57.19 81 ILE A N 1
ATOM 607 C CA . ILE A 1 81 ? 15.845 8.415 -4.915 1.00 57.19 81 ILE A CA 1
ATOM 608 C C . ILE A 1 81 ? 15.275 6.999 -5.086 1.00 57.19 81 ILE A C 1
ATOM 610 O O . ILE A 1 81 ? 14.070 6.794 -4.966 1.00 57.19 81 ILE A O 1
ATOM 614 N N . HIS A 1 82 ? 16.134 6.008 -5.337 1.00 58.56 82 HIS A N 1
ATOM 615 C CA . HIS A 1 82 ? 15.711 4.612 -5.553 1.00 58.56 82 HIS A CA 1
ATOM 616 C C . HIS A 1 82 ? 15.461 3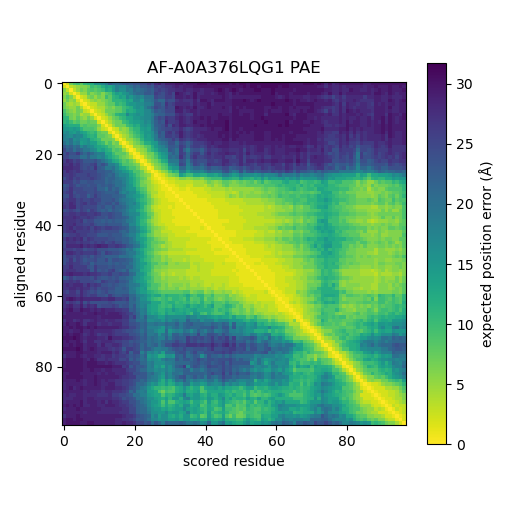.812 -4.256 1.00 58.56 82 HIS A C 1
ATOM 618 O O . HIS A 1 82 ? 14.807 2.771 -4.289 1.00 58.56 82 HIS A O 1
ATOM 624 N N . ASN A 1 83 ? 15.893 4.318 -3.093 1.00 57.19 83 ASN A N 1
ATOM 625 C CA . ASN A 1 83 ? 15.952 3.534 -1.847 1.00 57.19 83 ASN A CA 1
ATOM 626 C C . ASN A 1 83 ? 14.814 3.798 -0.838 1.00 57.19 83 ASN A C 1
ATOM 628 O O . ASN A 1 83 ? 14.828 3.242 0.258 1.00 57.19 83 ASN A O 1
ATOM 632 N N . ASN A 1 84 ? 13.799 4.605 -1.176 1.00 56.97 84 ASN A N 1
ATOM 633 C CA . ASN A 1 84 ? 12.748 5.000 -0.217 1.00 56.97 84 ASN A CA 1
ATOM 634 C C . ASN A 1 84 ? 11.605 3.965 -0.045 1.00 56.97 84 ASN A C 1
ATOM 636 O O . ASN A 1 84 ? 10.651 4.182 0.693 1.00 56.97 84 ASN A O 1
ATOM 640 N N . THR A 1 85 ? 11.664 2.808 -0.711 1.00 59.47 85 THR A N 1
ATOM 641 C CA . THR A 1 85 ? 10.577 1.802 -0.686 1.00 59.47 85 THR A CA 1
ATOM 642 C C . THR A 1 85 ? 10.788 0.666 0.321 1.00 59.47 85 THR A C 1
ATOM 644 O O . THR A 1 85 ? 9.979 -0.261 0.376 1.00 59.47 85 THR A O 1
ATOM 647 N N . LEU A 1 86 ? 11.837 0.706 1.153 1.00 60.66 86 LEU A N 1
ATOM 648 C CA . LEU A 1 86 ? 12.151 -0.379 2.097 1.00 60.66 86 LEU A CA 1
ATOM 649 C C . LEU A 1 86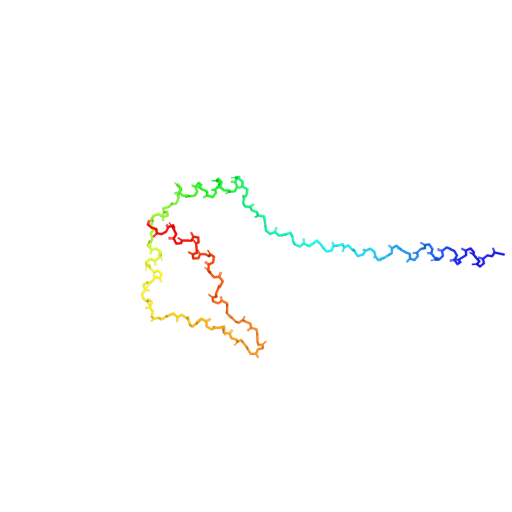 ? 11.014 -0.634 3.109 1.00 60.66 86 LEU A C 1
ATOM 651 O O . LEU A 1 86 ? 10.695 -1.785 3.410 1.00 60.66 86 LEU A O 1
ATOM 655 N N . LEU A 1 87 ? 10.354 0.436 3.569 1.00 62.09 87 LEU A N 1
ATOM 656 C CA . LEU A 1 87 ? 9.170 0.349 4.432 1.00 62.09 87 LEU A CA 1
ATOM 657 C C . LEU A 1 87 ? 7.970 -0.267 3.702 1.00 62.09 87 LEU A C 1
ATOM 659 O O . LEU A 1 87 ? 7.324 -1.161 4.243 1.00 62.09 87 LEU A O 1
ATOM 663 N N . LEU A 1 88 ? 7.725 0.132 2.452 1.00 66.00 88 LEU A 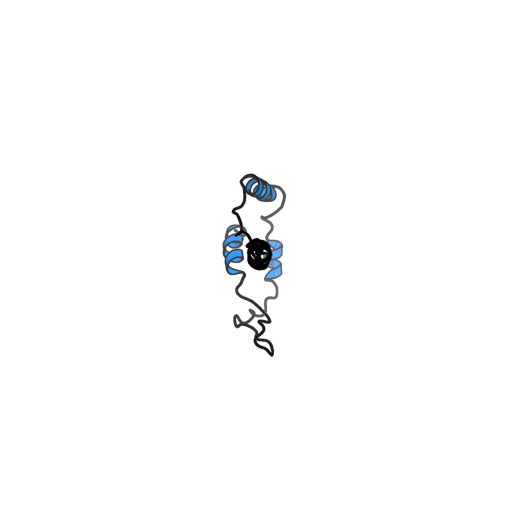N 1
ATOM 664 C CA . LEU A 1 88 ? 6.649 -0.424 1.624 1.00 66.00 88 LEU A CA 1
ATOM 665 C C . LEU A 1 88 ? 6.842 -1.928 1.389 1.00 66.00 88 LEU A C 1
ATOM 667 O O . LEU A 1 88 ? 5.909 -2.705 1.577 1.00 66.00 88 LEU A O 1
ATOM 671 N N . LYS A 1 89 ? 8.069 -2.371 1.085 1.00 69.69 89 LYS A N 1
ATOM 672 C CA . LYS A 1 89 ? 8.384 -3.802 0.931 1.00 69.69 89 LYS A CA 1
ATOM 673 C C . LYS A 1 89 ? 8.114 -4.599 2.212 1.00 69.69 89 LYS A C 1
ATOM 675 O O . LYS A 1 89 ? 7.667 -5.737 2.121 1.00 69.69 89 LYS A O 1
ATOM 680 N N . LYS A 1 90 ? 8.358 -4.025 3.397 1.00 68.50 90 LYS A N 1
ATOM 681 C CA . LYS A 1 90 ? 8.088 -4.688 4.685 1.00 68.50 90 LYS A CA 1
ATOM 682 C C . LYS A 1 90 ? 6.588 -4.875 4.941 1.00 68.50 90 LYS A C 1
ATOM 684 O O . LYS A 1 90 ? 6.203 -5.906 5.482 1.00 68.50 90 LYS A O 1
ATOM 689 N N . VAL A 1 91 ? 5.767 -3.900 4.548 1.00 67.81 91 VAL A N 1
ATOM 690 C CA . VAL A 1 91 ? 4.309 -3.912 4.765 1.00 67.81 91 VAL A CA 1
ATOM 691 C C . VAL A 1 91 ? 3.579 -4.774 3.732 1.00 67.81 91 VAL A C 1
ATOM 693 O O . VAL A 1 91 ? 2.656 -5.496 4.089 1.00 67.81 91 VAL A O 1
ATOM 696 N N . ILE A 1 92 ? 4.006 -4.741 2.468 1.00 67.44 92 ILE A N 1
ATOM 697 C CA . ILE A 1 92 ? 3.304 -5.404 1.358 1.00 67.44 92 ILE A CA 1
ATOM 698 C C . ILE A 1 92 ? 3.624 -6.906 1.277 1.00 67.44 92 ILE A C 1
ATOM 700 O O . ILE A 1 92 ? 2.759 -7.707 0.940 1.00 67.44 92 ILE A O 1
ATOM 704 N N . LYS A 1 93 ? 4.849 -7.327 1.622 1.00 69.81 93 LYS A N 1
ATOM 705 C CA . LYS A 1 93 ? 5.288 -8.731 1.509 1.00 69.81 93 LYS A CA 1
ATOM 706 C C . LYS A 1 93 ? 4.372 -9.777 2.183 1.00 69.81 93 LYS A C 1
ATOM 708 O O . LYS A 1 93 ? 4.209 -10.838 1.590 1.00 69.81 93 LYS A O 1
ATOM 713 N N . PRO A 1 94 ? 3.784 -9.547 3.374 1.00 66.69 94 PRO A N 1
ATOM 714 C CA . PRO A 1 94 ? 2.834 -10.495 3.965 1.00 66.69 94 PRO A CA 1
ATOM 715 C C . PRO A 1 94 ? 1.441 -10.509 3.311 1.00 66.69 94 PRO A C 1
ATOM 717 O O . PRO A 1 94 ? 0.701 -11.453 3.561 1.00 66.69 94 PRO A O 1
ATOM 720 N N . LEU A 1 95 ? 1.079 -9.506 2.500 1.00 62.66 95 LEU A N 1
ATOM 721 C CA . LEU A 1 95 ? -0.242 -9.397 1.861 1.00 62.66 95 LEU A CA 1
ATOM 722 C C . LEU A 1 95 ? -0.344 -10.145 0.521 1.00 62.66 95 LEU A C 1
ATOM 724 O O . LEU A 1 95 ? -1.447 -10.371 0.047 1.00 62.66 95 LEU A O 1
ATOM 728 N N . ILE A 1 96 ? 0.787 -10.548 -0.068 1.00 61.19 96 ILE A N 1
ATOM 729 C CA . ILE A 1 96 ? 0.867 -11.230 -1.376 1.00 61.19 96 ILE A CA 1
ATOM 730 C C . ILE A 1 96 ? 1.116 -12.748 -1.202 1.00 61.19 96 ILE A C 1
ATOM 732 O O . ILE A 1 96 ? 1.834 -13.358 -1.994 1.00 61.19 96 ILE A O 1
ATOM 736 N N . ARG A 1 97 ? 0.635 -13.365 -0.112 1.00 55.72 97 ARG A N 1
ATOM 737 C CA . ARG A 1 97 ? 0.878 -14.791 0.179 1.00 55.72 97 ARG A CA 1
ATOM 738 C C . ARG A 1 97 ? -0.289 -15.681 -0.220 1.00 55.72 97 ARG A C 1
ATOM 740 O O . ARG A 1 97 ? -1.438 -15.279 0.050 1.00 55.72 97 ARG A O 1
#

Mean predicted aligned error: 15.9 Å

Organism: Escherichia coli (NCBI:txid562)

Sequence (97 aa):
MQLNHIVKSLLITGLFTTSSLPLLAAEAPKDATAATQQANNLLYNQLPFSDNTDFTDAHKGFVAPIPQDVIKGEKEMLSGIHNNTLLLKKVIKPLIR

Solvent-accessible surface area (backbone atoms only — not comparable to full-atom values): 6680 Å² total; per-residue (Å²): 142,59,66,74,56,54,58,55,53,55,64,67,68,68,76,76,84,76,78,75,74,78,74,81,71,81,75,76,89,75,80,80,48,72,69,55,50,52,59,60,59,52,45,69,80,75,46,74,68,87,65,56,62,70,62,54,58,71,56,57,86,73,84,75,82,79,76,86,66,75,45,66,40,101,78,74,45,77,72,48,81,84,75,82,51,62,65,55,55,66,65,48,60,78,63,78,114

Foldseek 3Di:
DCVVVVVVVVVVPPPPDPPPDPDPDPDDDDDQDPVRVVVVVVVPVVDPLQDCVVVVVVPPPDDDDDDCDFDADPVRPGPDHPPPCPVVCVVCVVSHD

Radius of gyration: 29.59 Å; Cα contacts (8 Å, |Δi|>4): 23; chains: 1; bounding box: 39×83×56 Å

Nearest PDB structures (foldseek):
  4nur-assembly1_A  TM=9.354E-01  e=7.257E-03  Pseudomonas sp. S9

Secondary structure (DSSP, 8-state):
--HHHHHHHHHHHTSSS-------PPPPPPPPPHHHHHHHHHGGGTS-TT--HHHHHHHTT---PPPSS-EE-TTS-EEE---TTHHHHHHHGGG--

pLDDT: mean 74.04, std 15.1, range [52.44, 96.5]